Protein AF-A0A377CWI9-F1 (afdb_monomer_lite)

pLDDT: mean 82.87, std 16.56, range [44.31, 98.38]

Structure (mmCIF, N/CA/C/O backbone):
data_AF-A0A377CWI9-F1
#
_entry.id   AF-A0A377CWI9-F1
#
loop_
_atom_site.group_PDB
_atom_site.id
_atom_site.type_symbol
_atom_site.label_atom_id
_atom_site.label_alt_id
_atom_site.label_comp_id
_atom_site.label_asym_id
_atom_site.label_entity_id
_atom_site.label_seq_id
_atom_site.pdbx_PDB_ins_code
_atom_site.Cartn_x
_atom_site.Cartn_y
_atom_site.Cartn_z
_atom_site.occupancy
_atom_site.B_iso_or_equiv
_atom_site.auth_seq_id
_atom_site.auth_comp_id
_atom_site.auth_asym_id
_atom_site.auth_atom_id
_atom_site.pdbx_PDB_model_num
ATOM 1 N N . MET A 1 1 ? -10.408 11.138 3.801 1.00 91.38 1 MET A N 1
ATOM 2 C CA . MET A 1 1 ? -11.169 11.217 2.534 1.00 91.38 1 MET A CA 1
ATOM 3 C C . MET A 1 1 ? -10.427 10.416 1.477 1.00 91.38 1 MET A C 1
ATOM 5 O O . MET A 1 1 ? -9.216 10.574 1.392 1.00 91.38 1 MET A O 1
ATOM 9 N N . GLY A 1 2 ? -11.129 9.582 0.708 1.00 95.06 2 GLY A N 1
ATOM 10 C CA . GLY A 1 2 ? -10.569 8.701 -0.321 1.00 95.06 2 GLY A CA 1
ATOM 11 C C . GLY A 1 2 ? -10.353 7.269 0.180 1.00 95.06 2 GLY A C 1
ATOM 12 O O . GLY A 1 2 ? -9.484 7.029 1.008 1.00 95.06 2 GLY A O 1
ATOM 13 N N . GLY A 1 3 ? -11.120 6.317 -0.339 1.00 95.94 3 GLY A N 1
ATOM 14 C CA . GLY A 1 3 ? -11.109 4.882 -0.045 1.00 95.94 3 GLY A CA 1
ATOM 15 C C . GLY A 1 3 ? -10.217 4.059 -0.980 1.00 95.94 3 GLY A C 1
ATOM 16 O O . GLY A 1 3 ? -10.522 2.905 -1.270 1.00 95.94 3 GLY A O 1
ATOM 17 N N . GLY A 1 4 ? -9.129 4.642 -1.488 1.00 95.56 4 GLY A N 1
ATOM 18 C CA . GLY A 1 4 ? -8.048 3.893 -2.140 1.00 95.56 4 GLY A CA 1
ATOM 19 C C . GLY A 1 4 ? -7.099 3.242 -1.124 1.00 95.56 4 GLY A C 1
ATOM 20 O O . GLY A 1 4 ? -7.245 3.434 0.083 1.00 95.56 4 GLY A O 1
ATOM 21 N N . ALA A 1 5 ? -6.078 2.529 -1.607 1.00 94.50 5 ALA A N 1
ATOM 22 C CA . ALA A 1 5 ? -5.095 1.834 -0.763 1.00 94.50 5 ALA A CA 1
ATOM 23 C C . ALA A 1 5 ? -4.452 2.750 0.295 1.00 94.50 5 ALA A C 1
ATOM 25 O O . ALA A 1 5 ? -4.359 2.376 1.460 1.00 94.50 5 ALA A O 1
ATOM 26 N N . THR A 1 6 ? -4.073 3.975 -0.084 1.00 95.19 6 THR A N 1
ATOM 27 C CA . THR A 1 6 ? -3.471 4.955 0.832 1.00 95.19 6 THR A CA 1
ATOM 28 C C . THR A 1 6 ? -4.427 5.358 1.951 1.00 95.19 6 THR A C 1
ATOM 30 O O . THR A 1 6 ? -4.066 5.301 3.123 1.00 95.19 6 THR A O 1
ATOM 33 N N . GLY A 1 7 ? -5.662 5.740 1.614 1.00 96.62 7 GLY A N 1
ATOM 34 C CA . GLY A 1 7 ? -6.633 6.183 2.614 1.00 96.62 7 GLY A CA 1
ATOM 35 C C . GLY A 1 7 ? -7.091 5.051 3.530 1.00 96.62 7 GLY A C 1
ATOM 36 O O . GLY A 1 7 ? -7.204 5.256 4.737 1.00 96.62 7 GLY A O 1
ATOM 37 N N . ALA A 1 8 ? -7.264 3.842 2.988 1.00 95.88 8 ALA A N 1
ATOM 38 C CA . ALA A 1 8 ? -7.539 2.645 3.778 1.00 95.88 8 ALA A CA 1
ATOM 39 C C . ALA A 1 8 ? -6.372 2.294 4.720 1.00 95.88 8 ALA A C 1
ATOM 41 O O . ALA A 1 8 ? -6.599 1.986 5.890 1.00 95.88 8 ALA A O 1
ATOM 42 N N . GLY A 1 9 ? -5.126 2.394 4.243 1.00 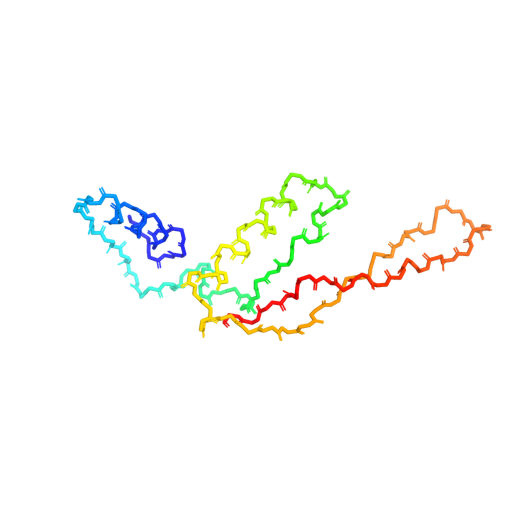95.50 9 GLY A N 1
ATOM 43 C CA . GLY A 1 9 ? -3.923 2.168 5.049 1.00 95.50 9 GLY A CA 1
ATOM 44 C C . GLY A 1 9 ? -3.802 3.149 6.215 1.00 95.50 9 GLY A C 1
ATOM 45 O O . GLY A 1 9 ? -3.601 2.724 7.351 1.00 95.50 9 GLY A O 1
ATOM 46 N N . ILE A 1 10 ? -4.015 4.444 5.958 1.00 96.88 10 ILE A N 1
ATOM 47 C CA . ILE A 1 10 ? -4.015 5.485 6.997 1.00 96.88 10 ILE A CA 1
ATOM 48 C C . ILE A 1 10 ? -5.139 5.241 8.005 1.00 96.88 10 ILE A C 1
ATOM 50 O O . ILE A 1 10 ? -4.898 5.261 9.209 1.00 96.88 10 ILE A O 1
ATOM 54 N N . ALA A 1 11 ? -6.361 4.971 7.534 1.00 97.56 11 ALA A N 1
ATOM 55 C CA . ALA A 1 11 ? -7.488 4.705 8.422 1.00 97.56 11 ALA A CA 1
ATOM 56 C C . ALA A 1 11 ? -7.219 3.497 9.334 1.00 97.56 11 ALA A C 1
ATOM 58 O O . ALA A 1 11 ? -7.501 3.560 10.530 1.00 97.56 11 ALA A O 1
ATOM 59 N N . ARG A 1 12 ? -6.613 2.433 8.790 1.00 95.56 12 ARG A N 1
ATOM 60 C CA . ARG A 1 12 ? -6.187 1.256 9.554 1.00 95.56 12 ARG A CA 1
ATOM 61 C C . ARG A 1 12 ? -5.122 1.602 10.594 1.00 95.56 12 ARG A C 1
ATOM 63 O O . ARG A 1 12 ? -5.253 1.163 11.732 1.00 95.56 12 ARG A O 1
ATOM 70 N N . ASP A 1 13 ? -4.087 2.359 10.231 1.00 96.56 13 ASP A N 1
ATOM 71 C CA . ASP A 1 13 ? -3.034 2.760 11.175 1.00 96.56 13 ASP A CA 1
ATOM 72 C C . ASP A 1 13 ? -3.605 3.597 12.327 1.00 96.56 13 ASP A C 1
ATOM 74 O O . ASP A 1 13 ? -3.394 3.283 13.497 1.00 96.56 13 ASP A O 1
ATOM 78 N N . CYS A 1 14 ? -4.418 4.608 12.016 1.00 97.94 14 CYS A N 1
ATOM 79 C CA . CYS A 1 14 ? -5.063 5.437 13.028 1.00 97.94 14 CYS A CA 1
ATOM 80 C C . CYS A 1 14 ? -6.005 4.626 13.938 1.00 97.94 14 CYS A C 1
ATOM 82 O O . CYS A 1 14 ? -5.998 4.829 15.153 1.00 97.94 14 CYS A O 1
ATOM 84 N N . ALA A 1 15 ? -6.771 3.682 13.381 1.00 97.62 15 ALA A N 1
ATOM 85 C CA . ALA A 1 15 ? -7.629 2.796 14.166 1.00 97.62 15 ALA A CA 1
ATOM 86 C C . ALA A 1 15 ? -6.816 1.884 15.103 1.00 97.62 15 ALA A C 1
ATOM 88 O O . ALA A 1 15 ? -7.177 1.727 16.268 1.00 97.62 15 ALA A O 1
ATOM 89 N N . LEU A 1 16 ? -5.682 1.338 14.641 1.00 96.88 16 LEU A N 1
ATOM 90 C CA . LEU A 1 16 ? -4.778 0.530 15.473 1.00 96.88 16 LEU A CA 1
ATOM 91 C C . LEU A 1 16 ? -4.136 1.330 16.615 1.00 96.88 16 LEU A C 1
ATOM 93 O O . LEU A 1 16 ? -3.785 0.753 17.640 1.00 96.88 16 LEU A O 1
ATOM 97 N N . ARG A 1 17 ? -4.023 2.655 16.471 1.00 98.00 17 ARG A N 1
ATOM 98 C CA . ARG A 1 17 ? -3.575 3.573 17.533 1.00 98.00 17 ARG A CA 1
ATOM 99 C C . ARG A 1 17 ? -4.696 3.990 18.498 1.00 98.00 17 ARG A C 1
ATOM 101 O O . ARG A 1 17 ? -4.454 4.814 19.374 1.00 98.00 17 ARG A O 1
ATOM 108 N N . GLY A 1 18 ? -5.910 3.454 18.345 1.00 98.06 18 GLY A N 1
ATOM 109 C CA . GLY A 1 18 ? -7.053 3.734 19.222 1.00 98.06 18 GLY A CA 1
ATOM 110 C C . GLY A 1 18 ? -7.817 5.021 18.896 1.00 98.06 18 GLY A C 1
ATOM 111 O O . GLY A 1 18 ? -8.635 5.470 19.699 1.00 98.06 18 GLY A O 1
ATOM 112 N N . LEU A 1 19 ? -7.577 5.633 17.733 1.00 98.38 19 LEU A N 1
ATOM 113 C CA . LEU A 1 19 ? -8.318 6.819 17.308 1.00 98.38 19 LEU A CA 1
ATOM 114 C C . LEU A 1 19 ? -9.694 6.429 16.753 1.00 98.38 19 LEU A C 1
ATOM 116 O O . LEU A 1 19 ? -9.847 5.417 16.068 1.00 98.38 19 LEU A O 1
ATOM 120 N N . ARG A 1 20 ? -10.702 7.279 16.984 1.00 98.00 20 ARG A N 1
ATOM 121 C CA . ARG A 1 20 ? -11.992 7.177 16.286 1.00 98.00 20 ARG A CA 1
ATOM 122 C C . ARG A 1 20 ? -11.840 7.756 14.884 1.00 98.00 20 ARG A C 1
ATOM 124 O O . ARG A 1 20 ? -11.601 8.952 14.739 1.00 98.00 20 ARG A O 1
ATOM 131 N N . VAL A 1 21 ? -11.976 6.913 13.866 1.00 97.81 21 VAL A N 1
ATOM 132 C CA . VAL A 1 21 ? -11.718 7.274 12.467 1.00 97.81 21 VAL A CA 1
ATOM 133 C C . VAL A 1 21 ? -12.917 6.904 11.606 1.00 97.81 21 VAL A C 1
ATOM 135 O O . VAL A 1 21 ? -13.507 5.842 11.781 1.00 97.81 21 VAL A O 1
ATOM 138 N N . ILE A 1 22 ? -13.248 7.772 10.651 1.00 97.38 22 ILE A N 1
ATOM 139 C CA . ILE A 1 22 ? -14.227 7.502 9.597 1.00 97.38 22 ILE A CA 1
ATOM 140 C C . ILE A 1 22 ? -13.514 7.653 8.252 1.00 97.38 22 ILE A C 1
ATOM 142 O O . ILE A 1 22 ? -12.860 8.665 7.991 1.00 97.38 22 ILE A O 1
ATOM 146 N N . LEU A 1 23 ? -13.647 6.642 7.393 1.00 96.81 23 LEU A N 1
ATOM 147 C CA . LEU A 1 23 ? -13.185 6.682 6.010 1.00 96.81 23 LEU A CA 1
ATOM 148 C C . LEU A 1 23 ? -14.378 7.000 5.106 1.00 96.81 23 LEU A C 1
ATOM 150 O O . LEU A 1 23 ? -15.381 6.297 5.139 1.00 96.81 23 LEU A O 1
ATOM 154 N N . VAL A 1 24 ? -14.262 8.056 4.303 1.00 97.00 24 VAL A N 1
ATOM 155 C CA . VAL A 1 24 ? -15.306 8.482 3.361 1.00 97.00 24 VAL A CA 1
ATOM 156 C C . VAL A 1 24 ? -14.748 8.422 1.945 1.00 97.00 24 VAL A C 1
ATOM 158 O O . VAL A 1 24 ? -13.688 8.997 1.679 1.00 97.00 24 VAL A O 1
ATOM 161 N N . GLU A 1 25 ? -15.472 7.754 1.052 1.00 96.56 25 GLU A N 1
ATOM 162 C CA . GLU A 1 25 ? -15.201 7.635 -0.382 1.00 96.56 25 GLU A CA 1
ATOM 163 C C . GLU A 1 25 ? -16.432 8.120 -1.162 1.00 96.56 25 GLU A C 1
ATOM 165 O O . GLU A 1 25 ? -17.561 7.974 -0.701 1.00 96.56 25 GLU A O 1
ATOM 170 N N . ARG A 1 26 ? -16.204 8.765 -2.311 1.00 95.88 26 ARG A N 1
ATOM 171 C CA . ARG A 1 26 ? -17.262 9.271 -3.194 1.00 95.88 26 ARG A CA 1
ATOM 172 C C . ARG A 1 26 ? -17.943 8.133 -3.957 1.00 95.88 26 ARG A C 1
ATOM 174 O O . ARG A 1 26 ? -19.137 8.219 -4.224 1.00 95.88 26 ARG A O 1
ATOM 181 N N . HIS A 1 27 ? -17.169 7.134 -4.365 1.00 94.50 27 HIS A N 1
ATOM 182 C CA . HIS A 1 27 ? -17.643 5.960 -5.099 1.00 94.50 27 HIS A CA 1
ATOM 183 C C . HIS A 1 27 ? -17.564 4.706 -4.216 1.00 94.50 27 HIS A C 1
ATOM 185 O O . HIS A 1 27 ? -17.697 4.798 -2.998 1.00 94.50 27 HIS A O 1
ATOM 191 N N . ASP A 1 28 ? -17.349 3.538 -4.819 1.00 94.81 28 ASP A N 1
ATOM 192 C CA . ASP A 1 28 ? -17.038 2.320 -4.076 1.00 94.81 28 ASP A CA 1
ATOM 193 C C . ASP A 1 28 ? -15.549 2.278 -3.681 1.00 94.81 28 ASP A C 1
ATOM 195 O O . ASP A 1 28 ? -14.696 2.947 -4.290 1.00 94.81 28 ASP A O 1
ATOM 199 N N . ILE A 1 29 ? -15.219 1.476 -2.673 1.00 95.00 29 ILE A N 1
ATOM 200 C CA . ILE A 1 29 ? -13.849 1.276 -2.201 1.00 95.00 29 ILE A CA 1
ATOM 201 C C . ILE A 1 29 ? -12.962 0.797 -3.354 1.00 95.00 29 ILE A C 1
ATOM 203 O O . ILE A 1 29 ? -13.365 0.017 -4.211 1.00 95.00 29 ILE A O 1
ATOM 207 N N . ALA A 1 30 ? -11.728 1.299 -3.392 1.00 93.50 30 ALA A N 1
ATOM 208 C CA . ALA A 1 30 ? -10.739 0.995 -4.421 1.00 93.50 30 ALA A CA 1
ATOM 209 C C . ALA A 1 30 ? -11.113 1.382 -5.870 1.00 93.50 30 ALA A C 1
ATOM 211 O O . ALA A 1 30 ? -10.324 1.111 -6.766 1.00 93.50 30 ALA A O 1
ATOM 212 N N . THR A 1 31 ? -12.197 2.117 -6.142 1.00 94.19 31 THR A N 1
ATOM 213 C CA . THR A 1 31 ? -12.593 2.490 -7.524 1.00 94.19 31 THR A CA 1
ATOM 214 C C . THR A 1 31 ? -11.542 3.313 -8.294 1.00 94.19 31 THR A C 1
ATOM 216 O O . THR A 1 31 ? -11.563 3.352 -9.522 1.00 94.19 31 THR A O 1
ATOM 219 N N . GLY A 1 32 ? -10.631 4.013 -7.608 1.00 92.31 32 GLY A N 1
ATOM 220 C CA . GLY A 1 32 ? -9.626 4.905 -8.207 1.00 92.31 32 GLY A CA 1
ATOM 221 C C . GLY A 1 32 ? -8.434 4.193 -8.870 1.00 92.31 32 GLY A C 1
ATOM 222 O O . GLY A 1 32 ? -8.577 3.183 -9.555 1.00 92.31 32 GLY A O 1
ATOM 223 N N . ALA A 1 33 ? -7.227 4.735 -8.680 1.00 93.62 33 ALA A N 1
ATOM 224 C CA . ALA A 1 33 ? -5.988 4.116 -9.169 1.00 93.62 33 ALA A CA 1
ATOM 225 C C . ALA A 1 33 ? -5.751 2.723 -8.558 1.00 93.62 33 ALA A C 1
ATOM 227 O O . ALA A 1 33 ? -5.218 1.838 -9.219 1.00 93.62 33 ALA A O 1
ATOM 228 N N . THR A 1 34 ? -6.201 2.511 -7.315 1.00 92.94 34 THR A N 1
ATOM 229 C CA . THR A 1 34 ? -6.094 1.220 -6.627 1.00 92.94 34 THR A CA 1
ATOM 230 C C . THR A 1 34 ? -6.806 0.101 -7.380 1.00 92.94 34 THR A C 1
ATOM 232 O O . THR A 1 34 ? -6.222 -0.955 -7.524 1.00 92.94 34 THR A O 1
ATOM 235 N N . GLY A 1 35 ? -8.006 0.300 -7.917 1.00 91.31 35 GLY A N 1
ATOM 236 C CA . GLY A 1 35 ? -8.731 -0.743 -8.654 1.00 91.31 35 GLY A CA 1
ATOM 237 C C . GLY A 1 35 ? -8.264 -0.912 -10.100 1.00 91.31 35 GLY A C 1
ATOM 238 O O . GLY A 1 35 ? -8.533 -1.935 -10.716 1.00 91.31 35 GLY A O 1
ATOM 239 N N . ARG A 1 36 ? -7.533 0.068 -10.646 1.00 93.19 36 ARG A N 1
ATOM 240 C CA . ARG A 1 36 ? -6.999 0.058 -12.023 1.00 93.19 36 ARG A CA 1
ATOM 241 C C . ARG A 1 36 ? -5.516 -0.323 -12.088 1.00 93.19 36 ARG A C 1
ATOM 243 O O . ARG A 1 36 ? -4.801 0.120 -12.984 1.00 93.19 36 ARG A O 1
ATOM 250 N N . ASN A 1 37 ? -5.037 -1.101 -11.122 1.00 90.75 37 ASN A N 1
ATOM 251 C CA . ASN A 1 37 ? -3.658 -1.577 -11.091 1.00 90.75 37 ASN A CA 1
ATOM 252 C C . ASN A 1 37 ? -3.527 -2.947 -11.793 1.00 90.75 37 ASN A C 1
ATOM 254 O O . ASN A 1 37 ? -4.523 -3.591 -12.106 1.00 90.75 37 ASN A O 1
ATOM 258 N N . HIS A 1 38 ? -2.301 -3.410 -12.048 1.00 89.31 38 HIS A N 1
ATOM 259 C CA . HIS A 1 38 ? -2.055 -4.689 -12.738 1.00 89.31 38 HIS A CA 1
ATOM 260 C C . HIS A 1 38 ? -2.319 -5.944 -11.884 1.00 89.31 38 HIS A C 1
ATOM 262 O O . HIS A 1 38 ? -2.092 -7.059 -12.347 1.00 89.31 38 HIS A O 1
ATOM 268 N N . GLY A 1 39 ? -2.744 -5.767 -10.636 1.00 89.00 39 GLY A N 1
ATOM 269 C CA . GLY A 1 39 ? -2.865 -6.810 -9.627 1.00 89.00 39 GLY A CA 1
ATOM 270 C C . GLY A 1 39 ? -1.511 -7.397 -9.250 1.00 89.00 39 GLY A C 1
ATOM 271 O O . GLY A 1 39 ? -1.433 -8.596 -9.033 1.00 89.00 39 GLY A O 1
ATOM 272 N N . LEU A 1 40 ? -0.428 -6.606 -9.256 1.00 89.00 40 LEU A N 1
ATOM 273 C CA . LEU A 1 40 ? 0.928 -7.112 -9.020 1.00 89.00 40 LEU A CA 1
ATOM 274 C C . LEU A 1 40 ? 1.654 -6.363 -7.90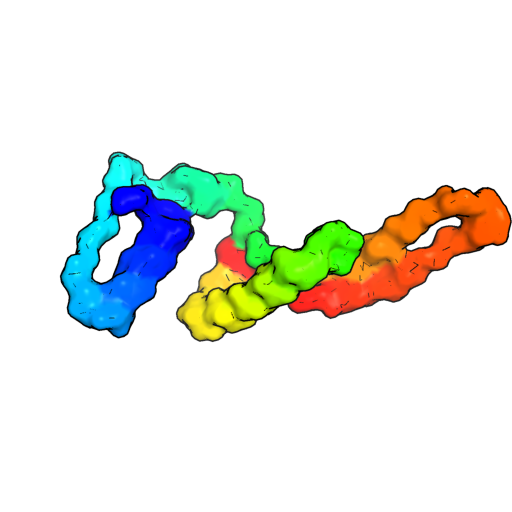5 1.00 89.00 40 LEU A C 1
ATOM 276 O O . LEU A 1 40 ? 1.977 -5.182 -8.036 1.00 89.00 40 LEU A O 1
ATOM 280 N N . LEU A 1 41 ? 2.021 -7.093 -6.855 1.00 88.81 41 LEU A N 1
ATOM 281 C CA . LEU A 1 41 ? 2.957 -6.632 -5.837 1.00 88.81 41 LEU A CA 1
ATOM 282 C C . LEU A 1 41 ? 4.392 -6.950 -6.288 1.00 88.81 41 LEU A C 1
ATOM 284 O O . LEU A 1 41 ? 4.861 -8.083 -6.164 1.00 88.81 41 LEU A O 1
ATOM 288 N N . HIS A 1 42 ? 5.087 -5.967 -6.861 1.00 88.31 42 HIS A N 1
ATOM 289 C CA . HIS A 1 42 ? 6.417 -6.167 -7.444 1.00 88.31 42 HIS A CA 1
ATOM 290 C C . HIS A 1 42 ? 7.558 -6.152 -6.409 1.00 88.31 42 HIS A C 1
ATOM 292 O O . HIS A 1 42 ? 7.447 -5.574 -5.329 1.00 88.31 42 HIS A O 1
ATOM 298 N N . SER A 1 43 ? 8.712 -6.707 -6.789 1.00 83.88 43 SER A N 1
ATOM 299 C CA . SER A 1 43 ? 9.936 -6.777 -5.973 1.00 83.88 43 SER A CA 1
ATOM 300 C C . SER A 1 43 ? 10.673 -5.444 -5.775 1.00 83.88 43 SER A C 1
ATOM 302 O O . SER A 1 43 ? 11.562 -5.367 -4.934 1.00 83.88 43 SER A O 1
ATOM 304 N N . G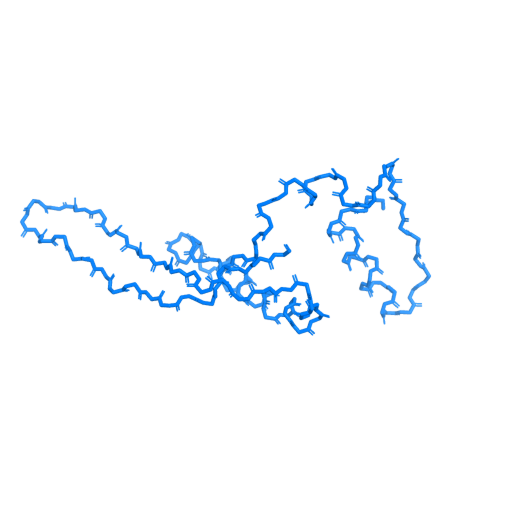LY A 1 44 ? 10.377 -4.424 -6.590 1.00 87.00 44 GLY A N 1
ATOM 305 C CA . GLY A 1 44 ? 11.105 -3.145 -6.605 1.00 87.00 44 GLY A CA 1
ATOM 306 C C . GLY A 1 44 ? 12.390 -3.168 -7.437 1.00 87.00 44 GLY A C 1
ATOM 307 O O . GLY A 1 44 ? 13.137 -2.197 -7.486 1.00 87.00 44 GLY A O 1
ATOM 308 N N . ALA A 1 45 ? 12.658 -4.256 -8.149 1.00 86.25 45 ALA A N 1
ATOM 309 C CA . ALA A 1 45 ? 13.914 -4.449 -8.858 1.00 86.25 45 ALA A CA 1
ATOM 310 C C . ALA A 1 45 ? 14.225 -3.506 -10.002 1.00 86.25 45 ALA A C 1
ATOM 312 O O . ALA A 1 45 ? 15.395 -3.286 -10.310 1.00 86.25 45 ALA A O 1
ATOM 313 N N . ARG A 1 46 ? 13.186 -2.957 -10.630 1.00 85.56 46 ARG A N 1
ATOM 314 C CA . ARG A 1 46 ? 13.357 -1.891 -11.612 1.00 85.56 46 ARG A CA 1
ATOM 315 C C . ARG A 1 46 ? 14.157 -0.734 -11.011 1.00 85.56 46 ARG A C 1
ATOM 317 O O . ARG A 1 46 ? 14.987 -0.159 -11.703 1.00 85.56 46 ARG A O 1
ATOM 324 N N . TYR A 1 47 ? 13.935 -0.449 -9.730 1.00 88.38 47 TYR A N 1
ATOM 325 C CA . TYR A 1 47 ? 14.599 0.627 -9.009 1.00 88.38 47 TYR A CA 1
ATOM 326 C C . TYR A 1 47 ? 16.006 0.239 -8.558 1.00 88.38 47 TYR A C 1
ATOM 328 O O . TYR A 1 47 ? 16.852 1.107 -8.456 1.00 88.38 47 TYR A O 1
ATOM 336 N N . ALA A 1 48 ? 16.335 -1.048 -8.404 1.00 85.81 48 ALA A N 1
ATOM 337 C CA . ALA A 1 48 ? 17.631 -1.478 -7.862 1.00 85.81 48 ALA A CA 1
ATOM 338 C C . ALA A 1 48 ? 18.869 -0.927 -8.602 1.00 85.81 48 ALA A C 1
ATOM 340 O O . ALA A 1 48 ? 19.951 -0.884 -8.022 1.00 85.81 48 ALA A O 1
ATOM 341 N N . VAL A 1 49 ? 18.725 -0.530 -9.871 1.00 84.00 49 VAL A N 1
ATOM 342 C CA . VAL A 1 49 ? 19.807 0.042 -10.691 1.00 84.00 49 VAL A CA 1
ATOM 343 C C . VAL A 1 49 ? 19.778 1.569 -10.801 1.00 84.00 49 VAL A C 1
ATOM 345 O O . VAL A 1 49 ? 20.809 2.153 -11.118 1.00 84.00 49 VAL A O 1
ATOM 348 N N . THR A 1 50 ? 18.631 2.212 -10.571 1.00 89.62 50 THR A N 1
ATOM 349 C CA . THR A 1 50 ? 18.459 3.673 -10.705 1.00 89.62 50 THR A CA 1
ATOM 350 C C . THR A 1 50 ? 18.281 4.384 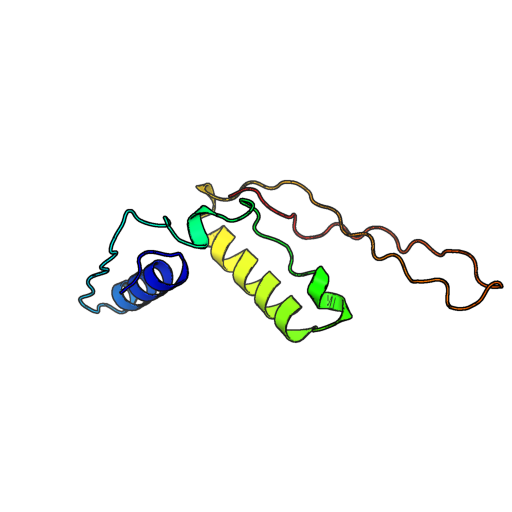-9.368 1.00 89.62 50 THR A C 1
ATOM 352 O O . THR A 1 50 ? 18.665 5.537 -9.245 1.00 89.62 50 THR A O 1
ATOM 355 N N . ASP A 1 51 ? 17.687 3.707 -8.390 1.00 92.31 51 ASP A N 1
ATOM 356 C CA . ASP A 1 51 ? 17.321 4.220 -7.075 1.00 92.31 51 ASP A CA 1
ATOM 357 C C . ASP A 1 51 ? 17.310 3.072 -6.045 1.00 92.31 51 ASP A C 1
ATOM 359 O O . ASP A 1 51 ? 16.353 2.300 -5.898 1.00 92.31 51 ASP A O 1
ATOM 363 N N . ALA A 1 52 ? 18.430 2.945 -5.336 1.00 90.06 52 ALA A N 1
ATOM 364 C CA . ALA A 1 52 ? 18.630 1.883 -4.361 1.00 90.06 52 ALA A CA 1
ATOM 365 C C . ALA A 1 52 ? 17.839 2.094 -3.059 1.00 90.06 52 ALA A C 1
ATOM 367 O O . ALA A 1 52 ? 17.682 1.137 -2.298 1.00 90.06 52 ALA A O 1
ATOM 368 N N . GLU A 1 53 ? 17.386 3.311 -2.766 1.00 93.94 53 GLU A N 1
ATOM 369 C CA . GLU A 1 53 ? 16.572 3.604 -1.585 1.00 93.94 53 GLU A CA 1
ATOM 370 C C . GLU A 1 53 ? 15.146 3.110 -1.816 1.00 93.94 53 GLU A C 1
ATOM 372 O O . GLU A 1 53 ? 14.705 2.195 -1.116 1.00 93.94 53 GLU A O 1
ATOM 377 N N . SER A 1 54 ? 14.510 3.548 -2.908 1.00 92.62 54 SER A N 1
ATOM 378 C CA . SER A 1 54 ? 13.179 3.069 -3.309 1.00 92.62 54 SER A CA 1
ATOM 379 C C . SER A 1 54 ? 13.123 1.546 -3.454 1.00 92.62 54 SER A C 1
ATOM 381 O O . SER A 1 54 ? 12.128 0.908 -3.106 1.00 92.62 54 SER A O 1
ATOM 383 N N . ALA A 1 55 ? 14.199 0.919 -3.945 1.00 90.81 55 ALA A N 1
ATOM 384 C CA . ALA A 1 55 ? 14.279 -0.538 -4.030 1.00 90.81 55 ALA A CA 1
ATOM 385 C C . ALA A 1 55 ? 14.237 -1.218 -2.647 1.00 90.81 55 ALA A C 1
ATOM 387 O O . ALA A 1 55 ? 13.576 -2.249 -2.493 1.00 90.81 55 ALA A O 1
ATOM 388 N N . ARG A 1 56 ? 14.932 -0.655 -1.647 1.00 91.94 56 ARG A N 1
ATOM 389 C CA . ARG A 1 56 ? 14.960 -1.179 -0.270 1.00 91.94 56 ARG A CA 1
ATOM 390 C C . ARG A 1 56 ? 13.628 -0.973 0.439 1.00 91.94 56 ARG A C 1
ATOM 392 O O . ARG A 1 56 ? 13.134 -1.906 1.069 1.00 91.94 56 ARG A O 1
ATOM 399 N N . GLU A 1 57 ? 13.036 0.207 0.304 1.00 93.94 57 GLU A N 1
ATOM 400 C CA . GLU A 1 57 ? 11.719 0.493 0.875 1.00 93.94 57 GLU A CA 1
ATOM 401 C C . GLU A 1 57 ? 10.655 -0.426 0.278 1.00 93.94 57 GLU A C 1
ATOM 403 O O . GLU A 1 57 ? 9.903 -1.069 1.010 1.00 93.94 57 GLU A O 1
ATOM 408 N N . CYS A 1 58 ? 10.664 -0.591 -1.049 1.00 92.31 58 CYS A N 1
ATOM 409 C CA . CYS A 1 58 ? 9.715 -1.454 -1.738 1.00 92.31 58 CYS A CA 1
ATOM 410 C C . CYS A 1 58 ? 9.789 -2.906 -1.254 1.00 92.31 58 CYS A C 1
ATOM 412 O O . CYS A 1 58 ? 8.751 -3.508 -0.969 1.00 92.31 58 CYS A O 1
ATOM 414 N N . ILE A 1 59 ? 10.991 -3.485 -1.133 1.00 90.88 59 ILE A N 1
ATOM 415 C CA . ILE A 1 59 ? 11.109 -4.872 -0.666 1.00 90.88 59 ILE A CA 1
ATOM 416 C C . ILE A 1 59 ? 10.744 -5.010 0.816 1.00 90.88 59 ILE A C 1
ATOM 418 O O . ILE A 1 59 ? 10.144 -6.019 1.184 1.00 90.88 59 ILE A O 1
ATOM 422 N N . SER A 1 60 ? 11.058 -4.011 1.648 1.00 93.44 60 SER A N 1
ATOM 423 C CA . SER A 1 60 ? 10.675 -3.988 3.064 1.00 93.44 60 SER A CA 1
ATOM 424 C C . SER A 1 60 ? 9.152 -4.000 3.221 1.00 93.44 60 SER A C 1
ATOM 426 O O . SER A 1 60 ? 8.595 -4.894 3.865 1.00 93.44 60 SER A O 1
ATOM 428 N N . GLU A 1 61 ? 8.463 -3.086 2.533 1.00 92.69 61 GLU A N 1
ATOM 429 C CA . GLU A 1 61 ? 7.004 -2.968 2.581 1.00 92.69 61 GLU A CA 1
ATOM 430 C C . GLU A 1 61 ? 6.311 -4.211 2.006 1.00 92.69 61 GLU A C 1
ATOM 432 O O . GLU A 1 61 ? 5.325 -4.706 2.551 1.00 92.69 61 GLU A O 1
ATOM 437 N N . ASN A 1 62 ? 6.874 -4.805 0.950 1.00 92.25 62 ASN A N 1
ATOM 438 C CA . ASN A 1 62 ? 6.369 -6.045 0.363 1.00 92.25 62 ASN A CA 1
ATOM 439 C C . ASN A 1 62 ? 6.312 -7.191 1.399 1.00 92.25 62 ASN A C 1
ATOM 441 O O . ASN A 1 62 ? 5.322 -7.923 1.459 1.00 92.25 62 ASN A O 1
ATOM 445 N N . GLN A 1 63 ? 7.325 -7.323 2.265 1.00 91.81 63 GLN A N 1
ATOM 446 C CA . GLN A 1 63 ? 7.311 -8.325 3.342 1.00 91.81 63 GLN A CA 1
ATOM 447 C C . GLN A 1 63 ? 6.272 -8.016 4.426 1.00 91.81 63 GLN A C 1
ATOM 449 O O . GLN A 1 63 ? 5.649 -8.936 4.964 1.00 91.81 63 GLN A O 1
ATOM 454 N N . ILE A 1 64 ? 6.059 -6.736 4.735 1.00 93.31 64 ILE A N 1
ATOM 455 C CA . ILE A 1 64 ? 5.036 -6.296 5.689 1.00 93.31 64 ILE A CA 1
ATOM 456 C C . ILE A 1 64 ? 3.642 -6.651 5.160 1.00 93.31 64 ILE A C 1
ATOM 458 O O . ILE A 1 64 ? 2.872 -7.316 5.859 1.00 93.31 64 ILE A O 1
ATOM 462 N N . LEU A 1 65 ? 3.339 -6.306 3.906 1.00 91.94 65 LEU A N 1
ATOM 463 C CA . LEU A 1 65 ? 2.050 -6.603 3.276 1.00 91.94 65 LEU A CA 1
ATOM 464 C C . LEU A 1 65 ? 1.759 -8.106 3.234 1.00 91.94 65 LEU A C 1
ATOM 466 O O . LEU A 1 65 ? 0.655 -8.525 3.575 1.00 91.94 65 LEU A O 1
ATOM 470 N N . LYS A 1 66 ? 2.764 -8.935 2.933 1.00 90.69 66 LYS A N 1
ATOM 471 C CA . LYS A 1 66 ? 2.644 -10.402 2.995 1.00 90.69 66 LYS A CA 1
ATOM 472 C C . LYS A 1 66 ? 2.298 -10.924 4.381 1.00 90.69 66 LYS A C 1
ATOM 474 O O . LYS A 1 66 ? 1.576 -11.908 4.505 1.00 90.69 66 LYS A O 1
ATOM 479 N N . ARG A 1 67 ? 2.811 -10.289 5.434 1.00 92.81 67 ARG A N 1
ATOM 480 C CA . ARG A 1 67 ? 2.490 -10.674 6.812 1.00 92.81 67 ARG A CA 1
ATOM 481 C C . ARG A 1 67 ? 1.062 -10.273 7.180 1.00 92.81 67 ARG A C 1
ATOM 483 O O . ARG A 1 67 ? 0.370 -11.061 7.822 1.00 92.81 67 ARG A O 1
ATOM 490 N N . ILE A 1 68 ? 0.635 -9.078 6.771 1.00 92.38 68 ILE A N 1
ATOM 491 C CA . ILE A 1 68 ? -0.675 -8.504 7.114 1.00 92.38 68 ILE A CA 1
ATOM 492 C C . ILE A 1 68 ? -1.809 -9.168 6.321 1.00 92.38 68 ILE A C 1
ATOM 494 O O . ILE A 1 68 ? -2.834 -9.518 6.899 1.00 92.38 68 ILE A O 1
ATOM 498 N N . ALA A 1 69 ? -1.625 -9.362 5.016 1.00 91.69 69 ALA A N 1
ATOM 499 C CA . ALA A 1 69 ? -2.668 -9.773 4.080 1.00 91.69 69 ALA A CA 1
ATOM 500 C C . ALA A 1 69 ? -2.254 -11.014 3.277 1.00 91.69 69 ALA A C 1
ATOM 502 O O . ALA A 1 69 ? -2.460 -11.082 2.071 1.00 91.69 69 ALA A O 1
ATOM 503 N N . ARG A 1 70 ? -1.672 -12.024 3.942 1.00 90.00 70 ARG A N 1
ATOM 504 C CA . ARG A 1 70 ? -1.147 -13.236 3.276 1.00 90.00 70 ARG A CA 1
ATOM 505 C C . ARG A 1 70 ? -2.144 -13.934 2.342 1.00 90.00 70 ARG A C 1
ATOM 507 O O . ARG A 1 70 ? -1.733 -14.610 1.415 1.00 90.00 70 ARG A O 1
ATOM 514 N N . HIS A 1 71 ? -3.437 -13.822 2.641 1.00 92.56 71 HIS A N 1
ATOM 515 C CA . HIS A 1 71 ? -4.519 -14.466 1.896 1.00 92.56 71 HIS A CA 1
ATOM 516 C C . HIS A 1 71 ? -4.887 -13.710 0.612 1.00 92.56 71 HIS A C 1
ATOM 518 O O . HIS A 1 71 ? -5.579 -14.263 -0.230 1.00 92.56 71 HIS A O 1
ATOM 524 N N . CYS A 1 72 ? -4.424 -12.467 0.466 1.00 90.00 72 CYS A N 1
ATOM 525 C CA . CYS A 1 72 ? -4.607 -11.641 -0.724 1.00 90.00 72 CYS A CA 1
ATOM 526 C C . CYS A 1 72 ? -3.404 -11.694 -1.670 1.00 90.00 72 CYS A C 1
ATOM 528 O O . CYS A 1 72 ? -3.384 -10.948 -2.635 1.00 90.00 72 CYS A O 1
ATOM 530 N N . VAL A 1 73 ? -2.349 -12.456 -1.360 1.00 89.62 73 VAL A N 1
ATOM 531 C CA . VAL A 1 73 ? -1.088 -12.372 -2.104 1.00 89.62 73 VAL A CA 1
ATOM 532 C C . VAL A 1 73 ? -0.606 -13.761 -2.510 1.00 89.62 73 VAL A C 1
ATOM 534 O O . VAL A 1 73 ? -0.216 -14.568 -1.665 1.00 89.62 73 VAL A O 1
ATOM 537 N N . GLU A 1 74 ? -0.565 -14.014 -3.818 1.00 87.69 74 GLU A N 1
ATOM 538 C CA . GLU A 1 74 ? -0.136 -15.295 -4.386 1.00 87.69 74 GLU A CA 1
ATOM 539 C C . GLU A 1 74 ? 1.267 -15.230 -5.015 1.00 87.69 74 GLU A C 1
ATOM 541 O O . GLU A 1 74 ? 1.561 -14.331 -5.810 1.00 87.69 74 GLU A O 1
ATOM 546 N N . PRO A 1 75 ? 2.161 -16.198 -4.745 1.00 84.69 75 PRO A N 1
ATOM 547 C CA . PRO A 1 75 ? 3.504 -16.196 -5.312 1.00 84.69 75 PRO A CA 1
ATOM 548 C C . PRO A 1 75 ? 3.502 -16.552 -6.810 1.00 84.69 75 PRO A C 1
ATOM 550 O O . PRO A 1 75 ? 3.311 -17.705 -7.180 1.00 84.69 75 PRO A O 1
ATOM 553 N N . THR A 1 76 ? 3.851 -15.598 -7.679 1.00 82.56 76 THR A N 1
ATOM 554 C CA . THR A 1 76 ? 3.896 -15.820 -9.145 1.00 82.56 76 THR A CA 1
ATOM 555 C C . THR A 1 76 ? 5.282 -16.220 -9.680 1.00 82.56 76 THR A C 1
ATOM 557 O O . THR A 1 76 ? 5.473 -16.359 -10.881 1.00 82.56 76 THR A O 1
ATOM 560 N N . ASN A 1 77 ? 6.291 -16.397 -8.818 1.00 80.50 77 ASN A N 1
ATOM 561 C CA . ASN A 1 77 ? 7.666 -16.784 -9.197 1.00 80.50 77 ASN A CA 1
ATOM 562 C C . ASN A 1 77 ? 8.340 -15.907 -10.281 1.00 80.50 77 ASN A C 1
ATOM 564 O O . ASN A 1 77 ? 9.155 -16.400 -11.060 1.00 80.50 77 ASN A O 1
ATOM 568 N N . GLY A 1 78 ? 8.043 -14.600 -10.308 1.00 75.38 78 GLY A N 1
ATOM 569 C CA . GLY A 1 78 ? 8.617 -13.663 -11.282 1.00 75.38 78 GLY A CA 1
ATOM 570 C C . GLY A 1 78 ? 10.156 -13.620 -11.305 1.00 75.38 78 GLY A C 1
ATOM 571 O O . GLY A 1 78 ? 10.820 -13.696 -10.269 1.00 75.38 78 GLY A O 1
ATOM 572 N N . LEU A 1 79 ? 10.720 -13.460 -12.506 1.00 79.25 79 LEU A N 1
ATOM 573 C CA . LEU A 1 79 ? 12.161 -13.377 -12.760 1.00 79.25 79 LEU A CA 1
ATOM 574 C C . LEU A 1 79 ? 12.551 -11.975 -13.230 1.00 79.25 79 LEU A C 1
ATOM 576 O O . LEU A 1 79 ? 11.815 -11.329 -13.971 1.00 79.25 79 LEU A O 1
ATOM 580 N N . PHE A 1 80 ? 13.749 -11.535 -12.850 1.00 77.50 80 PHE A N 1
ATOM 581 C CA . PHE A 1 80 ? 14.343 -10.302 -13.356 1.00 77.50 80 PHE A CA 1
ATOM 582 C C . PHE A 1 80 ? 15.701 -10.597 -13.971 1.00 77.50 80 PHE A C 1
ATOM 584 O O . PHE A 1 80 ? 16.615 -11.094 -13.304 1.00 77.50 80 PHE A O 1
ATOM 591 N N . SER A 1 81 ? 15.823 -10.267 -15.251 1.00 78.31 81 SER A N 1
ATOM 592 C CA . SER A 1 81 ? 17.060 -10.387 -16.009 1.00 78.31 81 SER A CA 1
ATOM 593 C C . SER A 1 81 ? 17.530 -8.988 -16.410 1.00 78.31 81 SER A C 1
ATOM 595 O O . SER A 1 81 ? 16.915 -8.360 -17.275 1.00 78.31 81 SER A O 1
ATOM 597 N N . PRO A 1 82 ? 18.580 -8.447 -15.769 1.00 72.19 82 PRO A N 1
ATOM 598 C CA . PRO A 1 82 ? 19.159 -7.190 -16.205 1.00 72.19 82 PRO A CA 1
ATOM 599 C C . PRO A 1 82 ? 19.976 -7.431 -17.480 1.00 72.19 82 PRO A C 1
ATOM 601 O O . PRO A 1 82 ? 21.016 -8.090 -17.453 1.00 72.19 82 PRO A O 1
ATOM 604 N N . CYS A 1 83 ? 19.526 -6.868 -18.601 1.00 69.94 83 CYS A N 1
ATOM 605 C CA . CYS A 1 83 ? 20.319 -6.819 -19.824 1.00 69.94 83 CYS A CA 1
ATOM 606 C C . CYS A 1 83 ? 21.238 -5.592 -19.770 1.00 69.94 83 CYS A C 1
ATOM 608 O O . CYS A 1 83 ? 20.775 -4.449 -19.775 1.00 69.94 83 CYS A O 1
ATOM 610 N N . ARG A 1 84 ? 22.551 -5.814 -19.683 1.00 65.62 84 ARG A N 1
ATOM 611 C CA . ARG A 1 84 ? 23.532 -4.727 -19.746 1.00 65.62 84 ARG A CA 1
ATOM 612 C C . ARG A 1 84 ? 23.674 -4.315 -21.215 1.00 65.62 84 ARG A C 1
ATOM 614 O O . ARG A 1 84 ? 24.027 -5.146 -22.046 1.00 65.62 84 ARG A O 1
ATOM 621 N N . LYS A 1 85 ? 23.387 -3.047 -21.542 1.00 58.50 85 LYS A N 1
ATOM 622 C CA . LYS A 1 85 ? 23.596 -2.531 -22.905 1.00 58.50 85 LYS A CA 1
ATOM 623 C C . LYS A 1 85 ? 25.059 -2.719 -23.310 1.00 58.50 85 LYS A C 1
ATOM 625 O O . LYS A 1 85 ? 25.964 -2.450 -22.520 1.00 58.50 85 LYS A O 1
ATOM 630 N N 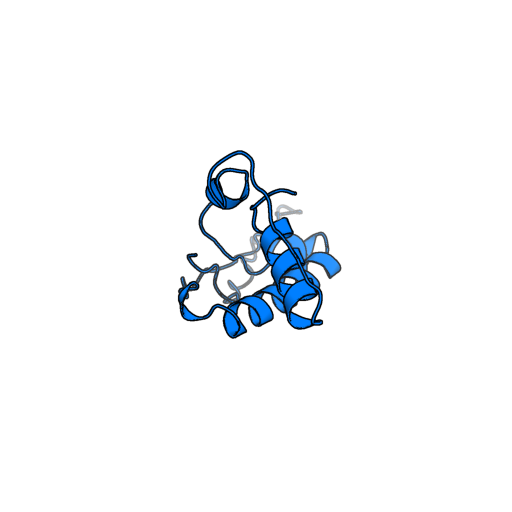. MET A 1 86 ? 25.268 -3.168 -24.544 1.00 52.34 86 MET A N 1
ATOM 631 C CA . MET A 1 86 ? 26.591 -3.358 -25.128 1.00 52.34 86 MET A CA 1
ATOM 632 C C . MET A 1 86 ? 27.211 -1.983 -25.399 1.00 52.34 86 MET A C 1
ATOM 634 O O . MET A 1 86 ? 26.799 -1.282 -26.316 1.00 52.34 86 MET A O 1
ATOM 638 N N . THR A 1 87 ? 28.149 -1.562 -24.551 1.00 60.28 87 THR A N 1
ATOM 639 C CA . THR A 1 87 ? 28.824 -0.258 -24.663 1.00 60.28 87 THR A CA 1
ATOM 640 C C . THR A 1 87 ? 30.088 -0.305 -25.528 1.00 60.28 87 THR A C 1
ATOM 642 O O . THR A 1 87 ? 30.670 0.739 -25.798 1.00 60.28 87 THR A O 1
ATOM 645 N N . SER A 1 88 ? 30.505 -1.486 -26.004 1.00 55.47 88 SER A N 1
ATOM 646 C CA . SER A 1 88 ? 31.587 -1.647 -26.983 1.00 55.47 88 SER A CA 1
ATOM 647 C C . SER A 1 88 ? 31.371 -2.897 -27.855 1.00 55.47 88 SER A C 1
ATOM 649 O O . SER A 1 88 ? 30.978 -3.934 -27.318 1.00 55.47 88 SER A O 1
ATOM 651 N N . PRO A 1 89 ? 31.659 -2.854 -29.173 1.00 61.75 89 PRO A N 1
ATOM 652 C CA . PRO A 1 89 ? 31.465 -3.991 -30.087 1.00 61.75 89 PRO A CA 1
ATOM 653 C C . PRO A 1 89 ? 32.373 -5.200 -29.789 1.00 61.75 89 PRO A C 1
ATOM 655 O O . PRO A 1 89 ? 32.136 -6.289 -30.295 1.00 61.75 89 PRO A O 1
ATOM 658 N N . SER A 1 90 ? 33.398 -5.028 -28.950 1.00 59.91 90 SER A N 1
ATOM 659 C CA . SER A 1 90 ? 34.378 -6.058 -28.587 1.00 59.91 90 SER A CA 1
ATOM 660 C C . SER A 1 90 ? 34.034 -6.879 -27.338 1.00 59.91 90 SER A C 1
ATOM 662 O O . SER A 1 90 ? 34.766 -7.814 -27.018 1.00 59.91 90 SER A O 1
ATOM 664 N N . ARG A 1 91 ? 32.964 -6.551 -26.593 1.00 54.38 91 ARG A N 1
ATOM 665 C CA . ARG A 1 91 ? 32.584 -7.300 -25.381 1.00 54.38 91 ARG A CA 1
ATOM 666 C C . ARG A 1 91 ? 31.332 -8.132 -25.655 1.00 54.38 91 ARG A C 1
ATOM 668 O O . ARG A 1 91 ? 30.318 -7.543 -26.017 1.00 54.38 91 ARG A O 1
ATOM 675 N N . PRO A 1 92 ? 31.364 -9.463 -25.460 1.00 52.94 92 PRO A N 1
ATOM 676 C CA . PRO A 1 92 ? 30.184 -10.297 -25.656 1.00 52.94 92 PRO A CA 1
ATOM 677 C C . PRO A 1 92 ? 29.039 -9.844 -24.739 1.00 52.94 92 PRO A C 1
ATOM 679 O O . PRO A 1 92 ? 29.282 -9.373 -23.622 1.00 52.94 92 PRO A O 1
ATOM 682 N N . LEU A 1 93 ? 27.794 -10.003 -25.208 1.00 55.81 93 LEU A N 1
ATOM 683 C CA . LEU A 1 93 ? 26.581 -9.824 -24.406 1.00 55.81 93 LEU A CA 1
ATOM 684 C C . LEU A 1 93 ? 26.620 -10.793 -23.221 1.00 55.81 93 LEU A C 1
ATOM 686 O O . LEU A 1 93 ? 26.187 -11.940 -23.311 1.00 55.81 93 LEU A O 1
ATOM 690 N N . LEU A 1 94 ? 27.159 -10.334 -22.096 1.00 53.66 94 LEU A N 1
ATOM 691 C CA . LEU A 1 94 ? 27.132 -11.099 -20.864 1.00 53.66 94 LEU A CA 1
ATOM 692 C C . LEU A 1 94 ? 25.733 -10.944 -20.260 1.00 53.66 94 LEU A C 1
ATOM 694 O O . LEU A 1 94 ? 25.440 -9.955 -19.582 1.00 53.66 94 LEU A O 1
ATOM 698 N N . PHE A 1 95 ? 24.853 -11.909 -20.528 1.00 51.72 95 PHE A N 1
ATOM 699 C CA . PHE A 1 95 ? 23.634 -12.068 -19.745 1.00 51.72 95 PHE A CA 1
ATOM 700 C C . PHE A 1 95 ? 24.050 -12.329 -18.298 1.00 51.72 95 PHE A C 1
ATOM 702 O O . PHE A 1 95 ? 24.628 -13.368 -17.981 1.00 51.72 95 PHE A O 1
ATOM 709 N N . ALA A 1 96 ? 23.787 -11.372 -17.408 1.00 55.31 96 ALA A N 1
ATOM 710 C CA . ALA A 1 96 ? 23.883 -11.649 -15.985 1.00 55.31 96 ALA A CA 1
ATOM 711 C C . ALA A 1 96 ? 22.833 -12.724 -15.647 1.00 55.31 96 ALA A C 1
ATOM 713 O O . ALA A 1 96 ? 21.704 -12.633 -16.146 1.00 55.31 96 ALA A O 1
ATOM 714 N N . PRO A 1 97 ? 23.170 -13.737 -14.826 1.00 51.09 97 PRO A N 1
ATOM 715 C CA . PRO A 1 97 ? 22.220 -14.782 -14.469 1.00 51.09 97 PRO A CA 1
ATOM 716 C C . PRO A 1 97 ? 20.961 -14.140 -13.884 1.00 51.09 97 PRO A C 1
ATOM 718 O O . PRO A 1 97 ? 21.051 -13.263 -13.017 1.00 51.09 97 PRO A O 1
ATOM 721 N N . ALA A 1 98 ? 19.792 -14.554 -14.383 1.00 52.75 98 ALA A N 1
ATOM 722 C CA . ALA A 1 98 ? 18.513 -14.089 -13.869 1.00 52.75 98 ALA A CA 1
ATOM 723 C C . ALA A 1 98 ? 18.468 -14.386 -12.367 1.00 52.75 98 ALA A C 1
ATOM 725 O O . ALA A 1 98 ? 18.484 -15.543 -11.945 1.00 52.75 98 ALA A O 1
ATOM 726 N N . LYS A 1 99 ? 18.455 -13.336 -11.543 1.00 51.75 99 LYS A N 1
ATOM 727 C CA . LYS A 1 99 ? 18.302 -13.520 -10.103 1.00 51.75 99 LYS A CA 1
ATOM 728 C C . LYS A 1 99 ? 16.827 -13.774 -9.841 1.00 51.75 99 LYS A C 1
ATOM 730 O O . LYS A 1 99 ? 15.978 -12.985 -10.258 1.00 51.75 99 LYS A O 1
ATOM 735 N N . LYS A 1 100 ? 16.528 -14.875 -9.147 1.00 46.22 100 LYS A N 1
ATOM 736 C CA . LYS A 1 100 ? 15.187 -15.157 -8.636 1.00 46.22 100 LYS A CA 1
ATOM 737 C C . LYS A 1 100 ? 14.826 -14.006 -7.709 1.00 46.22 100 LYS A C 1
ATOM 739 O O . LYS A 1 100 ? 15.458 -13.822 -6.670 1.00 46.22 100 LYS A O 1
ATOM 744 N N . GLN A 1 101 ? 13.893 -13.171 -8.130 1.00 50.81 101 GLN A N 1
ATOM 745 C CA . GLN A 1 101 ? 13.435 -12.094 -7.276 1.00 50.81 101 GLN A CA 1
ATOM 746 C C . GLN A 1 101 ? 12.324 -12.603 -6.395 1.00 50.81 101 GLN A C 1
ATOM 748 O O . GLN A 1 101 ? 11.601 -13.522 -6.780 1.00 50.81 101 GLN A O 1
ATOM 753 N N . GLY A 1 102 ? 12.200 -12.006 -5.207 1.00 49.06 102 GLY A N 1
ATOM 754 C CA . GLY A 1 102 ? 10.968 -12.102 -4.439 1.00 49.06 102 GLY A CA 1
ATOM 755 C C . GLY A 1 102 ? 9.840 -11.794 -5.408 1.00 49.06 102 GLY A C 1
ATOM 756 O O . GLY A 1 102 ? 9.804 -10.706 -5.968 1.00 49.06 102 GLY A O 1
ATOM 757 N N . SER A 1 103 ? 9.061 -12.820 -5.724 1.00 44.31 103 SER A N 1
ATOM 758 C CA . SER A 1 103 ? 8.203 -12.872 -6.898 1.00 44.31 103 SER A CA 1
ATOM 759 C C . SER A 1 103 ? 7.363 -11.606 -7.029 1.00 44.31 103 SER A C 1
ATOM 761 O O . SER A 1 103 ? 6.896 -11.085 -6.022 1.00 44.31 103 SER A O 1
ATOM 763 N N . ALA A 1 104 ? 7.152 -11.109 -8.252 1.00 48.62 104 ALA A N 1
ATOM 764 C CA . ALA A 1 104 ? 5.929 -10.349 -8.494 1.00 48.62 104 ALA A CA 1
ATOM 765 C C . ALA A 1 104 ? 4.767 -11.262 -8.084 1.00 48.62 104 ALA A C 1
ATOM 767 O O . ALA A 1 104 ? 4.825 -12.456 -8.380 1.00 48.62 104 ALA A O 1
ATOM 768 N N . GLN A 1 105 ? 3.813 -10.748 -7.318 1.00 55.56 105 GLN A N 1
ATOM 769 C CA . GLN A 1 105 ? 2.760 -11.565 -6.710 1.00 55.56 105 GLN A CA 1
ATOM 770 C C . GLN A 1 105 ? 1.406 -11.044 -7.125 1.00 55.56 105 GLN A C 1
ATOM 772 O O . GLN A 1 105 ? 1.232 -9.827 -7.183 1.00 55.56 105 GLN A O 1
ATOM 777 N N . LYS A 1 106 ? 0.482 -11.952 -7.431 1.00 54.16 106 LYS A N 1
ATOM 778 C CA . LYS A 1 106 ? -0.865 -11.566 -7.828 1.00 54.16 106 LYS A CA 1
ATOM 779 C C . LYS A 1 106 ? -1.650 -11.138 -6.584 1.00 54.16 106 LYS A C 1
ATOM 781 O O . LYS A 1 106 ? -1.621 -11.862 -5.587 1.00 54.16 106 LYS A O 1
ATOM 786 N N . LEU A 1 107 ? -2.237 -9.944 -6.647 1.00 53.22 107 LEU A N 1
ATOM 787 C CA . LEU A 1 107 ? -3.220 -9.413 -5.696 1.00 53.22 107 LEU A CA 1
ATOM 788 C C . LEU A 1 107 ? -4.638 -9.804 -6.120 1.00 53.22 107 LEU A C 1
ATOM 790 O O . LEU A 1 107 ? -4.857 -9.930 -7.350 1.00 53.22 10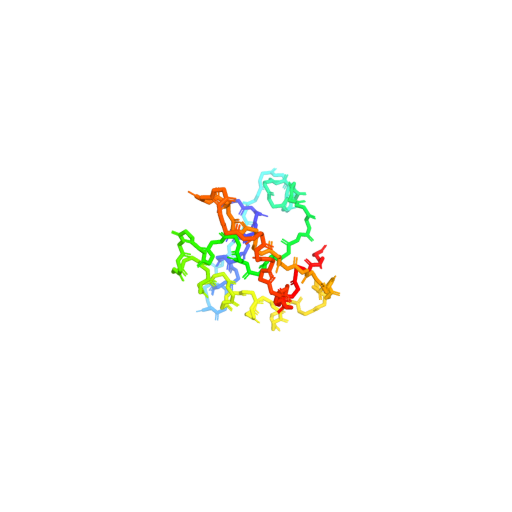7 LEU A O 1
#

Foldseek 3Di:
DAQAPVQVVVQVVCVVVVDDDDRDDPDDHNPPVSVVDPQWLDQLVVCVVPPVVSNVVSNVVSVVCCVVCVVSKAAPQDWDWDFDPDPDPPDPRPGDPTDRGRGGIGD

InterPro domains:
  IPR000447 FAD-dependent glycerol-3-phosphate dehydrogenase [PTHR11985] (2-80)
  IPR006076 FAD dependent oxidoreductase [PF01266] (2-84)
  IPR036188 FAD/NAD(P)-binding domain superfamily [G3DSA:3.50.50.60] (1-90)
  IPR036188 FAD/NAD(P)-binding domain superfamily [SSF51905] (2-74)

Radius of gyration: 18.6 Å; chains: 1; bounding box: 52×28×49 Å

Secondary structure (DSSP, 8-state):
---SHHHHHHHHHHHHTT-------SSSTTTTTTTTS-SEE--STTGGGT-HHHHHHHHHHHHHHHHH-GGG-EE---EE-------STTS-------EE-S--EE-

Organism: Escherichia coli (NCBI:txid562)

Sequence (107 aa):
MGGGATGAGIARDCALRGLRVILVERHDIATGATGRNHGLLHSGARYAVTDAESARECISENQILKRIARHCVEPTNGLFSPCRKMTSPSRPLLFAPAKKQGSAQKL